Protein AF-I0QUJ6-F1 (afdb_monomer)

Radius of gyration: 16.22 Å; Cα contacts (8 Å, |Δi|>4): 54; chains: 1; bounding box: 32×15×54 Å

Nearest PDB structures (foldseek):
  2oer-assembly1_B  TM=9.159E-01  e=6.001E-08  Pseudomonas aeruginosa
  2oer-assembly1_A  TM=9.353E-01  e=7.507E-08  Pseudomonas aeruginosa
  3mtt-assembly1_A  TM=2.659E-01  e=8.866E+00  Homo sapiens

Solvent-accessible surface area (backbone atoms only — not comparable to full-atom values): 6212 Å² total; per-residue (Å²): 107,54,55,62,48,45,51,50,38,36,55,48,40,54,50,50,54,57,36,59,77,72,50,73,83,69,80,81,58,73,70,67,58,62,56,48,60,56,49,51,54,55,48,54,54,47,40,47,67,76,37,72,84,41,57,68,72,60,44,52,52,52,44,51,53,51,52,52,46,52,55,54,53,36,48,62,63,21,76,48,95,74,52,74,67,54,50,50,53,50,25,48,54,52,43,51,53,51,53,52,52,49,53,52,55,48,65,75,58,112

Secondary structure (DSSP, 8-state):
-HHHHHHHHHHHHHHHHHHHHH-TT----THHHHHHHHHHHHHHHHHHHH-TTS-HHHHHHHHHHHHHHHHHHHHHHHTS---HHHHHHHHHHHHHHHHHHHHHHHHTT-

Structure (mmCIF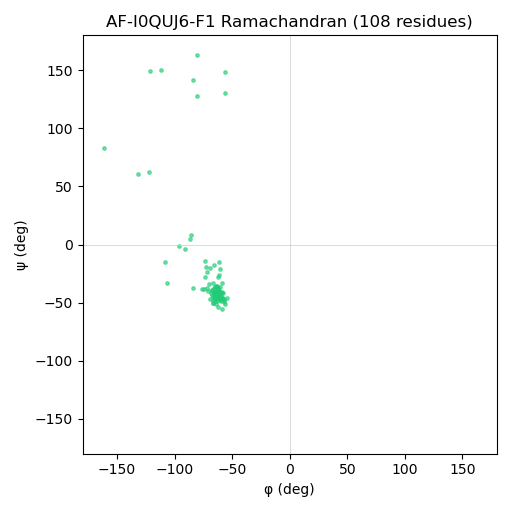, N/CA/C/O backbone):
data_AF-I0QUJ6-F1
#
_entry.id   AF-I0QUJ6-F1
#
loop_
_atom_site.group_PDB
_atom_site.id
_atom_site.type_symbol
_atom_site.label_atom_id
_atom_site.label_alt_id
_atom_site.label_comp_id
_atom_site.label_asym_id
_atom_site.label_entit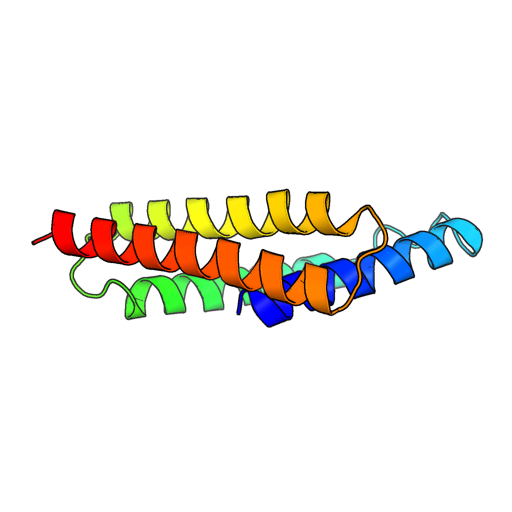y_id
_atom_site.label_seq_id
_atom_site.pdbx_PDB_ins_code
_atom_site.Cartn_x
_atom_site.Cartn_y
_atom_site.Cartn_z
_atom_site.occupancy
_atom_site.B_iso_or_equiv
_atom_site.auth_seq_id
_atom_site.auth_comp_id
_atom_site.auth_asym_id
_atom_site.auth_atom_id
_atom_site.pdbx_PDB_model_num
ATOM 1 N N . MET A 1 1 ? 1.762 -9.453 0.766 1.00 81.06 1 MET A N 1
ATOM 2 C CA . MET A 1 1 ? 0.858 -8.606 -0.041 1.00 81.06 1 MET A CA 1
ATOM 3 C C . MET A 1 1 ? 1.630 -7.539 -0.808 1.00 81.06 1 MET A C 1
ATOM 5 O O . MET A 1 1 ? 1.666 -7.645 -2.020 1.00 81.06 1 MET A O 1
ATOM 9 N N . VAL A 1 2 ? 2.311 -6.591 -0.144 1.00 91.19 2 VAL A N 1
ATOM 10 C CA . VAL A 1 2 ? 3.049 -5.499 -0.823 1.00 91.19 2 VAL A CA 1
ATOM 11 C C . VAL A 1 2 ? 4.104 -6.011 -1.811 1.00 91.19 2 VAL A C 1
ATOM 13 O O . VAL A 1 2 ? 4.117 -5.573 -2.950 1.00 91.19 2 VAL A O 1
ATOM 16 N N . GLN A 1 3 ? 4.930 -6.986 -1.417 1.00 91.31 3 GLN A N 1
ATOM 17 C CA . GLN A 1 3 ? 5.946 -7.580 -2.304 1.00 91.31 3 GLN A CA 1
ATOM 18 C C . GLN A 1 3 ? 5.349 -8.151 -3.596 1.00 91.31 3 GLN A C 1
ATOM 20 O O . GLN A 1 3 ? 5.774 -7.783 -4.684 1.00 91.31 3 GLN A O 1
ATOM 25 N N . VAL A 1 4 ? 4.317 -8.991 -3.468 1.00 92.19 4 VAL A N 1
ATOM 26 C CA . VAL A 1 4 ? 3.632 -9.604 -4.616 1.00 92.19 4 VAL A CA 1
ATOM 27 C C . VAL A 1 4 ? 2.971 -8.542 -5.495 1.00 92.19 4 VAL A C 1
ATOM 29 O O . VAL A 1 4 ? 3.058 -8.638 -6.710 1.00 92.19 4 VAL A O 1
ATOM 32 N N . PHE A 1 5 ? 2.367 -7.514 -4.890 1.00 91.31 5 PHE A N 1
ATOM 33 C CA . PHE A 1 5 ? 1.741 -6.415 -5.623 1.00 91.31 5 PHE A CA 1
ATOM 34 C C . PHE A 1 5 ? 2.761 -5.608 -6.440 1.00 91.31 5 PHE A C 1
ATOM 36 O O . PHE A 1 5 ? 2.580 -5.412 -7.634 1.00 91.31 5 PHE A O 1
ATOM 43 N N . ILE A 1 6 ? 3.862 -5.162 -5.825 1.00 94.06 6 ILE A N 1
ATOM 44 C CA . ILE A 1 6 ? 4.882 -4.368 -6.532 1.00 94.06 6 ILE A CA 1
ATOM 45 C C . ILE A 1 6 ? 5.534 -5.191 -7.647 1.00 94.06 6 ILE A C 1
ATOM 47 O O . ILE A 1 6 ? 5.810 -4.659 -8.722 1.00 94.06 6 ILE A O 1
ATOM 51 N N . GLN A 1 7 ? 5.740 -6.490 -7.420 1.00 93.25 7 GLN A N 1
ATOM 52 C CA . GLN A 1 7 ? 6.219 -7.389 -8.461 1.00 93.25 7 GLN A CA 1
ATOM 53 C C . GLN A 1 7 ? 5.222 -7.492 -9.626 1.00 93.25 7 GLN A C 1
ATOM 55 O O . GLN A 1 7 ? 5.628 -7.302 -10.771 1.00 93.25 7 GLN A O 1
ATOM 60 N N . SER A 1 8 ? 3.932 -7.723 -9.352 1.00 90.38 8 SER A N 1
ATOM 61 C CA . SER A 1 8 ? 2.917 -7.829 -10.406 1.00 90.38 8 SER A CA 1
ATOM 62 C C . SER A 1 8 ? 2.744 -6.531 -11.193 1.00 90.38 8 SER A C 1
ATOM 64 O O . SER A 1 8 ? 2.584 -6.584 -12.406 1.00 90.38 8 SER A O 1
ATOM 66 N N . GLU A 1 9 ? 2.838 -5.366 -10.543 1.00 92.19 9 GLU A N 1
ATOM 67 C CA . GLU A 1 9 ? 2.796 -4.067 -11.231 1.00 92.19 9 GLU A CA 1
ATOM 68 C C . GLU A 1 9 ? 3.973 -3.903 -12.205 1.00 92.19 9 GLU A C 1
ATOM 70 O O . GLU A 1 9 ? 3.788 -3.446 -13.331 1.00 92.19 9 GLU A O 1
ATOM 75 N N . CYS A 1 10 ? 5.185 -4.317 -11.813 1.0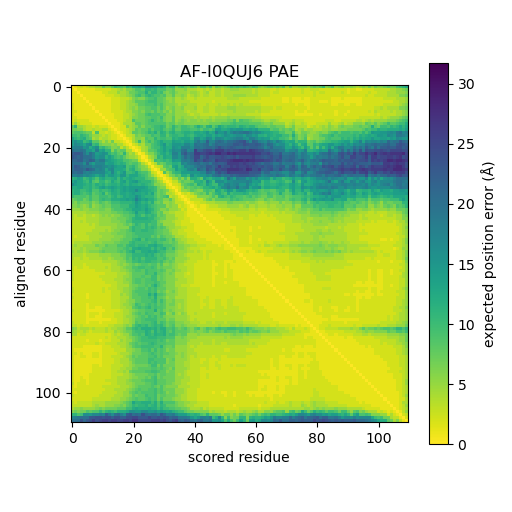0 91.62 10 CYS A N 1
ATOM 76 C CA . CYS A 1 10 ? 6.357 -4.265 -12.696 1.00 91.62 10 CYS A CA 1
ATOM 77 C C . CYS A 1 10 ? 6.233 -5.239 -13.879 1.00 91.62 10 CYS A C 1
ATOM 79 O O . CYS A 1 10 ? 6.596 -4.895 -15.004 1.00 91.62 10 CYS A O 1
ATOM 81 N N . GLU A 1 11 ? 5.697 -6.440 -13.648 1.00 87.88 11 GLU A N 1
ATOM 82 C CA . GLU A 1 11 ? 5.416 -7.421 -14.704 1.00 87.88 11 GLU A CA 1
ATOM 83 C C . GLU A 1 11 ? 4.339 -6.907 -15.678 1.00 87.88 11 GLU A C 1
ATOM 85 O O . GLU A 1 11 ? 4.513 -6.988 -16.898 1.00 87.88 11 GLU A O 1
ATOM 90 N N . GLU A 1 12 ? 3.263 -6.303 -15.162 1.00 85.62 12 GLU A N 1
ATOM 91 C CA . GLU A 1 12 ? 2.207 -5.692 -15.973 1.00 85.62 12 GLU A CA 1
ATOM 92 C C . GLU A 1 12 ? 2.727 -4.487 -16.766 1.00 85.62 12 GLU A C 1
ATOM 94 O O . GLU A 1 12 ? 2.395 -4.334 -17.940 1.00 85.62 12 GLU A O 1
ATOM 99 N N . ALA A 1 13 ? 3.573 -3.637 -16.177 1.00 85.25 13 ALA A N 1
ATOM 100 C CA . ALA A 1 13 ? 4.142 -2.481 -16.865 1.00 85.25 13 ALA A CA 1
ATOM 101 C C . ALA A 1 13 ? 5.020 -2.886 -18.063 1.00 85.25 13 ALA A C 1
ATOM 103 O O . ALA A 1 13 ? 4.924 -2.281 -19.139 1.00 85.25 13 ALA A O 1
ATOM 104 N N . LEU A 1 14 ? 5.818 -3.949 -17.913 1.00 77.56 14 LEU A N 1
ATOM 105 C CA . LEU A 1 14 ? 6.581 -4.547 -19.013 1.00 77.56 14 LEU A CA 1
ATOM 106 C C . LEU A 1 14 ? 5.651 -5.085 -20.107 1.00 77.56 14 LEU A C 1
ATOM 108 O O . LEU A 1 14 ? 5.867 -4.814 -21.290 1.00 77.56 14 LEU A O 1
ATOM 112 N N . MET A 1 15 ? 4.589 -5.798 -19.719 1.00 75.75 15 MET A N 1
ATOM 113 C CA . MET A 1 15 ? 3.595 -6.318 -20.658 1.00 75.75 15 MET A CA 1
ATOM 114 C C . MET A 1 15 ? 2.864 -5.192 -21.400 1.00 75.75 15 MET A C 1
ATOM 116 O O . MET A 1 15 ? 2.710 -5.273 -22.615 1.00 75.75 15 MET A O 1
ATOM 120 N N . ARG A 1 16 ? 2.461 -4.126 -20.702 1.00 73.00 16 ARG A N 1
ATOM 121 C CA . ARG A 1 16 ? 1.797 -2.944 -21.272 1.00 73.00 16 ARG A CA 1
ATOM 122 C C . ARG A 1 16 ? 2.680 -2.243 -22.299 1.00 73.00 16 ARG A C 1
ATOM 124 O O . ARG A 1 16 ? 2.184 -1.878 -23.357 1.00 73.00 16 ARG A O 1
ATOM 131 N N . THR A 1 17 ? 3.977 -2.127 -22.025 1.00 69.69 17 THR A N 1
ATOM 132 C CA . THR A 1 17 ? 4.952 -1.554 -22.969 1.00 69.69 17 THR A CA 1
ATOM 133 C C . THR A 1 17 ? 5.071 -2.419 -24.227 1.00 69.69 17 THR A C 1
ATOM 135 O O . THR A 1 17 ? 4.992 -1.910 -25.339 1.00 69.69 17 THR A O 1
ATOM 138 N N . ALA A 1 18 ? 5.172 -3.743 -24.066 1.00 70.56 18 ALA A N 1
ATOM 139 C CA . ALA A 1 18 ? 5.226 -4.673 -25.194 1.00 70.56 18 ALA A CA 1
ATOM 140 C C . ALA A 1 18 ? 3.910 -4.724 -26.001 1.00 70.56 18 ALA A C 1
ATOM 142 O O . ALA A 1 18 ? 3.937 -4.922 -27.216 1.00 70.56 18 ALA A O 1
ATOM 143 N N . LEU A 1 19 ? 2.755 -4.550 -25.343 1.00 64.12 19 LEU A N 1
ATOM 144 C CA . LEU A 1 19 ? 1.448 -4.492 -26.002 1.00 64.12 19 LEU A CA 1
ATOM 145 C C . LEU A 1 19 ? 1.214 -3.169 -26.735 1.00 64.12 19 LEU A C 1
ATOM 147 O O . LEU A 1 19 ? 0.636 -3.200 -27.819 1.00 64.12 19 LEU A O 1
ATOM 151 N N . ASP A 1 20 ? 1.649 -2.034 -26.181 1.00 60.94 20 ASP A N 1
ATOM 152 C CA . ASP A 1 20 ? 1.563 -0.728 -26.852 1.00 60.94 20 ASP A CA 1
ATOM 153 C C . ASP A 1 20 ? 2.331 -0.752 -28.193 1.00 60.94 20 ASP A C 1
ATOM 155 O O . ASP A 1 20 ? 1.867 -0.167 -29.173 1.00 60.94 20 ASP A O 1
ATOM 159 N N . ASP A 1 21 ? 3.427 -1.517 -28.278 1.00 61.47 21 ASP A N 1
ATOM 160 C CA . ASP A 1 21 ? 4.175 -1.747 -29.522 1.00 61.47 21 ASP A CA 1
ATOM 161 C C . ASP A 1 21 ? 3.455 -2.687 -30.517 1.00 61.47 21 ASP A C 1
ATOM 163 O O . ASP A 1 21 ? 3.663 -2.583 -31.729 1.00 61.47 21 ASP A O 1
ATOM 167 N N . ALA A 1 22 ? 2.612 -3.612 -30.039 1.00 63.22 22 ALA A N 1
ATOM 168 C CA . ALA A 1 22 ? 2.050 -4.698 -30.852 1.00 63.22 22 ALA A CA 1
ATOM 169 C C . ALA A 1 22 ? 0.558 -4.540 -31.222 1.00 63.22 22 ALA A C 1
ATOM 171 O O . ALA A 1 22 ? 0.147 -4.992 -32.293 1.00 63.22 22 ALA A O 1
ATOM 172 N N . ALA A 1 23 ? -0.271 -3.944 -30.357 1.00 60.50 23 ALA A N 1
ATOM 173 C CA . ALA A 1 23 ? -1.727 -3.853 -30.524 1.00 60.50 23 ALA A CA 1
ATOM 174 C C . ALA A 1 23 ? -2.369 -2.749 -29.636 1.00 60.50 23 ALA A C 1
ATOM 176 O O . ALA A 1 23 ? -2.961 -3.053 -28.598 1.00 60.50 23 ALA A O 1
ATOM 177 N N . PRO A 1 24 ? -2.369 -1.471 -30.070 1.00 60.38 24 PRO A N 1
ATOM 178 C CA . PRO A 1 24 ? -2.790 -0.316 -29.254 1.00 60.38 24 PRO A CA 1
ATOM 179 C C . PRO A 1 24 ? -4.253 -0.304 -28.761 1.00 60.38 24 PRO A C 1
ATOM 181 O O . PRO A 1 24 ? -4.609 0.496 -27.900 1.00 60.38 24 PRO A O 1
ATOM 184 N N . LEU A 1 25 ? -5.129 -1.147 -29.320 1.00 55.84 25 LEU A N 1
ATOM 185 C CA . LEU A 1 25 ? -6.580 -1.138 -29.063 1.00 55.84 25 LEU A CA 1
ATOM 186 C C . LEU A 1 25 ? -7.038 -2.141 -27.988 1.00 55.84 25 LEU A C 1
ATOM 188 O O . LEU A 1 25 ? -8.223 -2.187 -27.677 1.00 55.84 25 LEU A O 1
ATOM 192 N N . TYR A 1 26 ? -6.132 -2.940 -27.413 1.00 53.53 26 TYR A N 1
ATOM 193 C CA . TYR A 1 26 ? -6.482 -4.000 -26.450 1.00 53.53 26 TYR A CA 1
ATOM 194 C C . TYR A 1 26 ? -6.591 -3.515 -24.989 1.00 53.53 26 TYR A C 1
ATOM 196 O O . TYR A 1 26 ? -6.696 -4.320 -24.067 1.00 53.53 26 TYR A O 1
ATOM 204 N N . ARG A 1 27 ? -6.524 -2.197 -24.766 1.00 53.41 27 ARG A N 1
ATOM 205 C CA . ARG A 1 27 ? -6.233 -1.583 -23.461 1.00 53.41 27 ARG A CA 1
ATOM 206 C C . ARG A 1 27 ? -7.374 -1.674 -22.430 1.00 53.41 27 ARG A C 1
ATOM 208 O O . ARG A 1 27 ? -7.094 -1.582 -21.242 1.00 53.41 27 ARG A O 1
ATOM 215 N N . ASP A 1 28 ? -8.617 -1.908 -22.855 1.00 55.38 28 ASP A N 1
ATOM 216 C CA . ASP A 1 28 ? -9.808 -1.838 -21.989 1.00 55.38 28 ASP A CA 1
ATOM 217 C C . ASP A 1 28 ? -10.602 -3.158 -21.965 1.00 55.38 28 ASP A C 1
ATOM 219 O O . ASP A 1 28 ? -11.759 -3.228 -22.386 1.00 55.38 28 ASP A O 1
ATOM 223 N N . ALA A 1 29 ? -9.967 -4.231 -21.490 1.00 58.97 29 ALA A N 1
ATOM 224 C CA . ALA A 1 29 ? -10.623 -5.525 -21.320 1.00 58.97 29 ALA A CA 1
ATOM 225 C C . ALA A 1 29 ? -11.449 -5.557 -20.003 1.00 58.97 29 ALA A C 1
ATOM 227 O O . ALA A 1 29 ? -10.920 -5.216 -18.937 1.00 58.97 29 ALA A O 1
ATOM 228 N N . PRO A 1 30 ? -12.744 -5.930 -20.037 1.00 57.16 30 PRO A N 1
ATOM 229 C CA . PRO A 1 30 ? -13.653 -5.892 -18.881 1.00 57.16 30 PRO A CA 1
ATOM 230 C C . PRO A 1 30 ? -13.221 -6.770 -17.692 1.00 57.16 30 PRO A C 1
ATOM 232 O O . PRO A 1 30 ? -13.603 -6.493 -16.554 1.00 57.16 30 PRO A O 1
ATOM 235 N N . GLU A 1 31 ? -12.376 -7.776 -17.917 1.00 56.38 31 GLU A N 1
ATOM 236 C CA . GLU A 1 31 ? -11.853 -8.694 -16.901 1.00 56.38 31 GLU A CA 1
ATOM 237 C C . GLU A 1 31 ? -11.037 -7.978 -15.803 1.00 56.38 31 GLU A C 1
ATOM 239 O O . GLU A 1 31 ? -10.996 -8.432 -14.658 1.00 56.38 31 GLU A O 1
ATOM 244 N N . ALA A 1 32 ? -10.443 -6.815 -16.102 1.00 59.97 32 ALA A N 1
ATOM 245 C CA . ALA A 1 32 ? -9.669 -6.030 -15.135 1.00 59.97 32 ALA A CA 1
ATOM 246 C C . ALA A 1 32 ? -10.530 -5.382 -14.028 1.00 59.97 32 ALA A C 1
ATOM 248 O O . ALA A 1 32 ? -10.011 -5.008 -12.973 1.00 59.97 32 ALA A O 1
ATOM 249 N N . LEU A 1 33 ? -11.842 -5.229 -14.247 1.00 54.72 33 LEU A N 1
ATOM 250 C CA . LEU A 1 33 ? -12.754 -4.604 -13.282 1.00 54.72 33 LEU A CA 1
ATOM 251 C C . LEU A 1 33 ? -13.245 -5.592 -12.213 1.00 54.72 33 LEU A C 1
ATOM 253 O O . LEU A 1 33 ? -13.346 -5.218 -11.045 1.00 54.72 33 LEU A O 1
ATOM 257 N N . GLU A 1 34 ? -13.502 -6.852 -12.574 1.00 57.16 34 GLU A N 1
ATOM 258 C CA . GLU A 1 34 ? -13.983 -7.872 -11.626 1.00 57.16 34 GLU A CA 1
ATOM 259 C C . GLU A 1 34 ? -12.905 -8.283 -10.610 1.00 57.16 34 GLU A C 1
ATOM 261 O O . GLU A 1 34 ? -13.203 -8.494 -9.431 1.00 57.16 34 GLU A O 1
ATOM 266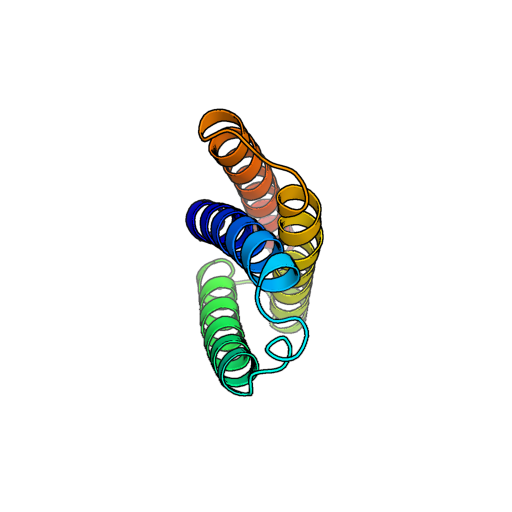 N N . ILE A 1 35 ? -11.635 -8.306 -11.028 1.00 62.44 35 ILE A N 1
ATOM 267 C CA . ILE A 1 35 ? -10.490 -8.608 -10.152 1.00 62.44 35 ILE A CA 1
ATOM 268 C C . ILE A 1 35 ? -10.347 -7.551 -9.042 1.00 62.44 35 ILE A C 1
ATOM 270 O O . ILE A 1 35 ? -10.027 -7.889 -7.899 1.00 62.44 35 ILE A O 1
ATOM 274 N N . LYS A 1 36 ? -10.647 -6.279 -9.339 1.00 63.19 36 LYS A N 1
ATOM 275 C CA . LYS A 1 36 ? -10.522 -5.172 -8.376 1.00 63.19 36 LYS A CA 1
ATOM 276 C C . LYS A 1 36 ? -11.507 -5.280 -7.215 1.00 63.19 36 LYS A C 1
ATOM 278 O O . LYS A 1 36 ? -11.091 -5.160 -6.068 1.00 63.19 36 LYS A O 1
ATOM 283 N N . ALA A 1 37 ? -12.776 -5.582 -7.487 1.00 63.56 37 ALA A N 1
ATOM 284 C CA . ALA A 1 37 ? -13.789 -5.704 -6.434 1.00 63.56 37 ALA A CA 1
ATOM 285 C C . ALA A 1 37 ? -13.505 -6.881 -5.477 1.00 63.56 37 ALA A C 1
ATOM 287 O O . ALA A 1 37 ? -13.726 -6.784 -4.268 1.00 63.56 37 ALA A O 1
ATOM 288 N N . GLY A 1 38 ? -12.979 -7.995 -6.004 1.00 67.31 38 GLY A N 1
ATOM 289 C CA . GLY A 1 38 ? -12.538 -9.128 -5.185 1.00 67.31 38 GLY A CA 1
ATOM 290 C C . GLY A 1 38 ? -11.347 -8.778 -4.286 1.00 67.31 38 GLY A C 1
ATOM 291 O O . GLY A 1 38 ? -11.335 -9.141 -3.108 1.00 67.31 38 GLY A O 1
ATOM 292 N N . ALA A 1 39 ? -10.378 -8.030 -4.820 1.00 73.31 39 ALA A N 1
ATOM 293 C CA . ALA A 1 39 ? -9.210 -7.571 -4.075 1.00 73.31 39 ALA A CA 1
ATOM 294 C C . ALA A 1 39 ? -9.576 -6.582 -2.953 1.00 73.31 39 ALA A C 1
ATOM 296 O O . ALA A 1 39 ? -9.058 -6.713 -1.845 1.00 73.31 39 ALA A O 1
ATOM 297 N N . GLU A 1 40 ? -10.508 -5.655 -3.201 1.00 77.56 40 GLU A N 1
ATOM 298 C CA . GLU A 1 40 ? -10.996 -4.698 -2.195 1.00 77.56 40 GLU A CA 1
ATOM 299 C C . GLU A 1 40 ? -11.600 -5.408 -0.977 1.00 77.56 40 GLU A C 1
ATOM 301 O O . GLU A 1 40 ? -11.250 -5.099 0.160 1.00 77.56 40 GLU A O 1
ATOM 306 N N . LYS A 1 41 ? -12.437 -6.431 -1.195 1.00 81.75 41 LYS A N 1
ATOM 307 C CA . LYS A 1 41 ? -13.045 -7.190 -0.093 1.00 81.75 41 LYS A CA 1
ATOM 308 C C . LYS A 1 41 ? -12.008 -7.924 0.762 1.00 81.75 41 LYS A C 1
ATOM 310 O O . LYS A 1 41 ? -12.105 -7.911 1.987 1.00 81.75 41 LYS A O 1
ATOM 315 N N . ILE A 1 42 ? -11.033 -8.575 0.124 1.00 86.12 42 ILE A N 1
ATOM 316 C CA . ILE A 1 42 ? -9.949 -9.283 0.826 1.00 86.12 42 ILE A CA 1
ATOM 317 C C . ILE A 1 42 ? -9.137 -8.294 1.666 1.00 86.12 42 ILE A C 1
ATOM 319 O O . ILE A 1 42 ? -8.757 -8.593 2.798 1.00 86.12 42 ILE A O 1
ATOM 323 N N . PHE A 1 43 ? -8.896 -7.104 1.122 1.00 86.56 43 PHE A N 1
ATOM 324 C CA . PHE A 1 43 ? -8.156 -6.056 1.800 1.00 86.56 43 PHE A CA 1
ATOM 325 C C . PHE A 1 43 ? -8.915 -5.498 3.015 1.00 86.56 43 PHE A C 1
ATOM 327 O O . PHE A 1 43 ? -8.337 -5.363 4.092 1.00 86.56 43 PHE A O 1
ATOM 334 N N . ASP A 1 44 ? -10.219 -5.252 2.886 1.00 87.69 44 ASP A N 1
ATOM 335 C CA . ASP A 1 44 ? -11.072 -4.836 4.007 1.00 87.69 44 ASP A CA 1
ATOM 336 C C . ASP A 1 44 ? -11.088 -5.875 5.138 1.00 87.69 44 ASP A C 1
ATOM 338 O O . ASP A 1 44 ? -11.019 -5.528 6.323 1.00 87.69 44 ASP A O 1
ATOM 342 N N . ASP A 1 45 ? -11.159 -7.161 4.783 1.00 90.81 45 ASP A N 1
ATOM 343 C CA . ASP A 1 45 ? -11.099 -8.262 5.742 1.00 90.81 45 ASP A CA 1
ATOM 344 C C . ASP A 1 45 ? -9.738 -8.304 6.462 1.00 90.81 45 ASP A C 1
ATOM 346 O O . ASP A 1 45 ? -9.707 -8.441 7.688 1.00 90.81 45 ASP A O 1
ATOM 350 N N . PHE A 1 46 ? -8.635 -8.079 5.739 1.00 91.31 46 PHE A N 1
ATOM 351 C CA . PHE A 1 46 ? -7.291 -7.963 6.314 1.00 91.31 46 PHE A CA 1
ATOM 352 C C . PHE A 1 46 ? -7.176 -6.794 7.302 1.00 91.31 46 PHE A C 1
ATOM 354 O O . PHE A 1 46 ? -6.672 -6.971 8.408 1.00 91.31 46 PHE A O 1
ATOM 361 N N . ILE A 1 47 ? -7.678 -5.605 6.956 1.00 94.19 47 ILE A N 1
ATOM 362 C CA . ILE A 1 47 ? -7.629 -4.439 7.855 1.00 94.19 47 ILE A CA 1
ATOM 363 C C . ILE A 1 47 ? -8.463 -4.678 9.115 1.00 94.19 47 ILE A C 1
ATOM 365 O O . ILE A 1 47 ? -8.085 -4.254 10.209 1.00 94.19 47 ILE A O 1
ATOM 369 N N . ARG A 1 48 ? -9.595 -5.377 8.985 1.00 93.56 48 ARG A N 1
ATOM 370 C CA . ARG A 1 48 ? -10.417 -5.762 10.134 1.00 93.56 48 ARG A CA 1
ATOM 371 C C . ARG A 1 48 ? -9.672 -6.702 11.081 1.00 93.56 48 ARG A C 1
ATOM 373 O O . ARG A 1 48 ? -9.824 -6.534 12.288 1.00 93.56 48 ARG A O 1
ATOM 380 N N . GLU A 1 49 ? -8.916 -7.657 10.545 1.00 92.81 49 GLU A N 1
ATOM 381 C CA . GLU A 1 49 ? -8.098 -8.597 11.318 1.00 92.81 49 GLU A CA 1
ATOM 382 C C . GLU A 1 49 ? -6.879 -7.918 11.956 1.00 92.81 49 GLU A C 1
ATOM 384 O O . GLU A 1 49 ? -6.579 -8.179 13.116 1.00 92.81 49 GLU A O 1
ATOM 389 N N . ALA A 1 50 ? -6.220 -7.011 11.232 1.00 92.69 50 ALA A N 1
ATOM 390 C CA . ALA A 1 50 ? -5.036 -6.297 11.707 1.00 92.69 50 ALA A CA 1
ATOM 391 C C . ALA A 1 50 ? -5.340 -5.240 12.783 1.00 92.69 50 ALA A C 1
ATOM 393 O O . ALA A 1 50 ? -4.446 -4.863 13.530 1.00 92.69 50 ALA A O 1
ATOM 394 N N . LEU A 1 51 ? -6.575 -4.732 12.845 1.00 94.44 51 LEU A N 1
ATOM 395 C CA . LEU A 1 51 ? -6.996 -3.676 13.772 1.00 94.44 51 LEU A CA 1
ATOM 396 C C . LEU A 1 51 ? -8.309 -4.061 14.489 1.00 94.44 51 LEU A C 1
ATOM 398 O O . LEU A 1 51 ? -9.327 -3.374 14.320 1.00 94.44 51 LEU A O 1
ATOM 402 N N . PRO A 1 52 ? -8.341 -5.162 15.263 1.00 94.50 52 PRO A N 1
ATOM 403 C CA . PRO A 1 52 ? -9.586 -5.723 15.792 1.00 94.50 52 PRO A CA 1
ATOM 404 C C . PRO A 1 52 ? -10.319 -4.749 16.725 1.00 94.50 52 PRO A C 1
ATOM 406 O O . PRO A 1 52 ? -11.546 -4.622 16.636 1.00 94.50 52 PRO A O 1
ATOM 409 N N . ASP A 1 53 ? -9.557 -4.004 17.528 1.00 93.69 53 ASP A N 1
ATOM 410 C CA . ASP A 1 53 ? -10.059 -3.114 18.581 1.00 93.69 53 ASP A CA 1
ATOM 411 C C . ASP A 1 53 ? -10.306 -1.671 18.106 1.00 93.69 53 ASP A C 1
ATOM 413 O O . ASP A 1 53 ? -10.836 -0.833 18.834 1.00 93.69 53 ASP A O 1
ATOM 417 N N . VAL A 1 54 ? -9.972 -1.359 16.853 1.00 95.19 54 VAL A N 1
ATOM 418 C CA . VAL A 1 54 ? -10.135 -0.014 16.290 1.00 95.19 54 VAL A CA 1
ATOM 419 C C . VAL A 1 54 ? -11.568 0.200 15.782 1.00 95.19 54 VAL A C 1
ATOM 421 O O . VAL A 1 54 ? -12.171 -0.674 15.162 1.00 95.19 54 VAL A O 1
ATOM 424 N N . GLY A 1 55 ? -12.142 1.393 15.970 1.00 94.31 55 GLY A N 1
ATOM 425 C CA . GLY A 1 55 ? -13.471 1.737 15.436 1.00 94.31 55 GLY A CA 1
ATOM 426 C C . GLY A 1 55 ? -13.595 1.560 13.910 1.00 94.31 55 GLY A C 1
ATOM 427 O O . GLY A 1 55 ? -12.626 1.737 13.169 1.00 94.31 55 GLY A O 1
ATOM 428 N N . SER A 1 56 ? -14.794 1.220 13.422 1.00 92.69 56 SER A N 1
ATOM 429 C CA . SER A 1 56 ? -15.054 0.905 12.002 1.00 92.69 56 SER A CA 1
ATOM 430 C C . SER A 1 56 ? -14.688 2.040 11.039 1.00 92.69 56 SER A C 1
ATOM 432 O O . SER A 1 56 ? -14.068 1.784 10.012 1.00 92.69 56 SER A O 1
ATOM 434 N N . GLU A 1 57 ? -15.006 3.290 11.386 1.00 93.06 57 GLU A N 1
ATOM 435 C CA . GLU A 1 57 ? -14.664 4.475 10.581 1.00 93.06 57 GLU A CA 1
ATOM 436 C C . GLU A 1 57 ? -13.147 4.630 10.406 1.00 93.06 57 GLU A C 1
ATOM 438 O O . GLU A 1 57 ? -12.652 4.859 9.303 1.00 93.06 57 GLU A O 1
ATOM 443 N N . LYS A 1 58 ? -12.381 4.432 11.486 1.00 94.19 58 LYS A N 1
ATOM 444 C CA . LYS A 1 58 ? -10.918 4.555 11.462 1.00 94.19 58 LYS A CA 1
ATOM 445 C C . LYS A 1 58 ? -10.270 3.392 10.705 1.00 94.19 58 LYS A C 1
ATOM 447 O O . LYS A 1 58 ? -9.328 3.627 9.955 1.00 94.19 58 LYS A O 1
ATOM 452 N N . ARG A 1 59 ? -10.806 2.169 10.826 1.00 95.12 59 ARG A N 1
ATOM 453 C CA . ARG A 1 59 ? -10.404 1.018 9.994 1.00 95.12 59 ARG A CA 1
ATOM 454 C C . ARG A 1 59 ? -10.637 1.280 8.512 1.00 95.12 59 ARG A C 1
ATOM 456 O O . ARG A 1 59 ? -9.728 1.080 7.717 1.00 95.12 59 ARG A O 1
ATOM 463 N N . LYS A 1 60 ? -11.824 1.770 8.148 1.00 93.19 60 LYS A N 1
ATOM 464 C CA . LYS A 1 60 ? -12.162 2.098 6.760 1.00 93.19 60 LYS A CA 1
ATOM 465 C C . LYS A 1 60 ? -11.203 3.140 6.185 1.00 93.19 60 LYS A C 1
ATOM 467 O O . LYS A 1 60 ? -10.665 2.938 5.103 1.00 93.19 60 LYS A O 1
ATOM 472 N N . LEU A 1 61 ? -10.934 4.211 6.936 1.00 94.38 61 LEU A N 1
ATOM 473 C CA . LEU A 1 61 ? -9.975 5.237 6.527 1.00 94.38 61 LEU A CA 1
ATOM 474 C C . LEU A 1 61 ? -8.556 4.671 6.360 1.00 94.38 61 LEU A C 1
ATOM 476 O O . LEU A 1 61 ? -7.892 4.973 5.371 1.00 94.38 61 LEU A O 1
ATOM 480 N N . ALA A 1 62 ? -8.097 3.841 7.301 1.00 94.94 62 ALA A N 1
ATOM 481 C CA . ALA A 1 62 ? -6.787 3.202 7.212 1.00 94.94 62 ALA A CA 1
ATOM 482 C C . ALA A 1 62 ? -6.682 2.301 5.976 1.00 94.94 62 ALA A C 1
ATOM 484 O O . ALA A 1 62 ? -5.689 2.358 5.249 1.00 94.94 62 ALA A O 1
ATOM 485 N N . GLY A 1 63 ? -7.729 1.518 5.708 1.00 94.06 63 GLY A N 1
ATOM 486 C CA . GLY A 1 63 ? -7.777 0.643 4.549 1.00 94.06 63 GLY A CA 1
ATOM 487 C C . GLY A 1 63 ? -7.764 1.409 3.224 1.00 94.06 63 GLY A C 1
ATOM 488 O O . GLY A 1 63 ? -6.992 1.083 2.320 1.00 94.06 63 GLY A O 1
ATOM 489 N N . GLU A 1 64 ? -8.549 2.484 3.138 1.00 93.06 64 GLU A N 1
ATOM 490 C CA 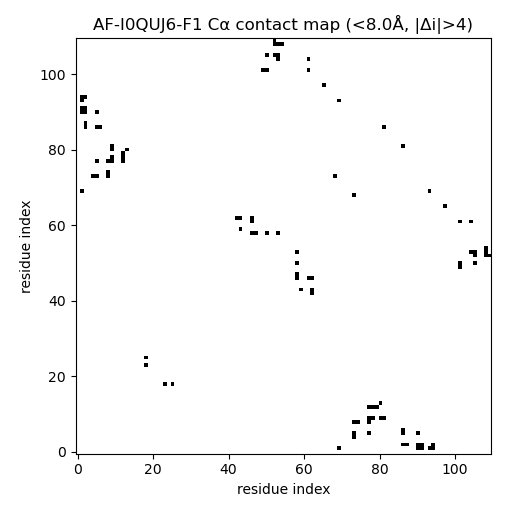. GLU A 1 64 ? -8.588 3.364 1.970 1.00 93.06 64 GLU A CA 1
ATOM 491 C C . GLU A 1 64 ? -7.224 4.020 1.706 1.00 93.06 64 GLU A C 1
ATOM 493 O O . GLU A 1 64 ? -6.752 4.024 0.567 1.00 93.06 64 GLU A O 1
ATOM 498 N N . LEU A 1 65 ? -6.567 4.545 2.747 1.00 95.81 65 LEU A N 1
ATOM 499 C CA . LEU A 1 65 ? -5.259 5.193 2.621 1.00 95.81 65 LEU A CA 1
ATOM 500 C C . LEU A 1 65 ? -4.181 4.223 2.143 1.00 95.81 65 LEU A C 1
ATOM 502 O O . LEU A 1 65 ? -3.431 4.560 1.223 1.00 95.81 65 LEU A O 1
ATOM 506 N N . ILE A 1 66 ? -4.109 3.023 2.725 1.00 95.12 66 ILE A N 1
ATOM 507 C CA . ILE A 1 66 ? -3.125 2.021 2.307 1.00 95.12 66 ILE A CA 1
ATOM 508 C C . ILE A 1 66 ? -3.408 1.575 0.869 1.00 95.12 66 ILE A C 1
ATOM 510 O O . ILE A 1 66 ? -2.486 1.568 0.059 1.00 95.12 66 ILE A O 1
ATOM 514 N N . SER A 1 67 ? -4.666 1.284 0.521 1.00 91.31 67 SER A N 1
ATOM 515 C CA . SER A 1 67 ? -5.040 0.843 -0.833 1.00 91.31 67 SER A CA 1
ATOM 516 C C . SER A 1 67 ? -4.703 1.889 -1.895 1.00 91.31 67 SER A C 1
ATOM 518 O O . SER A 1 67 ? -4.065 1.575 -2.900 1.00 91.31 67 SER A O 1
ATOM 520 N N . LYS A 1 68 ? -5.076 3.155 -1.661 1.00 93.00 68 LYS A N 1
ATOM 521 C CA . LYS A 1 68 ? -4.768 4.257 -2.585 1.00 93.00 68 LYS A CA 1
ATOM 522 C C . LYS A 1 68 ? -3.269 4.483 -2.720 1.00 93.00 68 LYS A C 1
ATOM 524 O O . LYS A 1 68 ? -2.797 4.708 -3.830 1.00 93.00 68 LYS A O 1
ATOM 529 N N . THR A 1 69 ? -2.531 4.411 -1.614 1.00 95.62 69 THR A N 1
ATOM 530 C CA . THR A 1 69 ? -1.075 4.588 -1.627 1.00 95.62 69 THR A CA 1
ATOM 531 C C . THR A 1 69 ? -0.403 3.450 -2.383 1.00 95.62 69 THR A C 1
ATOM 533 O O . THR A 1 69 ? 0.365 3.715 -3.298 1.00 95.62 69 THR A O 1
ATOM 536 N N . LEU A 1 70 ? -0.731 2.196 -2.058 1.00 94.31 70 LEU A N 1
ATOM 537 C CA . LEU A 1 70 ? -0.179 1.014 -2.720 1.00 94.31 70 LEU A CA 1
ATOM 538 C C . LEU A 1 70 ? -0.438 1.056 -4.232 1.00 94.31 70 LEU A C 1
ATOM 540 O O . LEU A 1 70 ? 0.496 0.889 -5.008 1.00 94.31 70 LEU A O 1
ATOM 544 N N . GLY A 1 71 ? -1.674 1.356 -4.643 1.00 90.88 71 GLY A N 1
ATOM 545 C CA . GLY A 1 71 ? -2.041 1.431 -6.056 1.00 90.88 71 GLY A CA 1
ATOM 546 C C . GLY A 1 71 ? -1.372 2.587 -6.802 1.00 90.88 71 GLY A C 1
ATOM 547 O O . GLY A 1 71 ? -0.788 2.376 -7.858 1.00 90.88 71 GLY A O 1
ATOM 548 N N . ALA A 1 72 ? -1.431 3.812 -6.271 1.00 93.69 72 ALA A N 1
ATOM 549 C CA . ALA A 1 72 ? -0.877 4.978 -6.962 1.00 93.69 72 ALA A CA 1
ATOM 550 C C . ALA A 1 72 ? 0.656 4.946 -7.016 1.00 93.69 72 ALA A C 1
ATOM 552 O O . ALA A 1 72 ? 1.244 5.168 -8.071 1.00 93.69 72 ALA A O 1
ATOM 553 N N . VAL A 1 73 ? 1.294 4.653 -5.883 1.00 95.75 73 VAL A N 1
ATOM 554 C CA . VAL A 1 73 ? 2.753 4.671 -5.757 1.00 95.75 73 VAL A CA 1
ATOM 555 C C . VAL A 1 73 ? 3.377 3.432 -6.399 1.00 95.75 73 VAL A C 1
ATOM 557 O O . VAL A 1 73 ? 4.412 3.543 -7.048 1.00 95.75 73 VAL A O 1
ATOM 560 N N . GLY A 1 74 ? 2.747 2.259 -6.270 1.00 94.62 74 GLY A N 1
ATOM 561 C CA . GLY A 1 74 ? 3.200 1.044 -6.951 1.00 94.62 74 GLY A CA 1
ATOM 562 C C . GLY A 1 74 ? 3.155 1.188 -8.470 1.00 94.62 74 GLY A C 1
ATOM 563 O O . GLY A 1 74 ? 4.139 0.871 -9.140 1.00 94.62 74 GLY A O 1
ATOM 564 N N . LYS A 1 75 ? 2.066 1.765 -8.996 1.00 90.50 75 LYS A N 1
ATOM 565 C CA . LYS A 1 75 ? 1.945 2.071 -10.420 1.00 90.50 75 LYS A CA 1
ATOM 566 C C . LYS A 1 75 ? 3.057 3.009 -10.887 1.00 90.50 75 LYS A C 1
ATOM 568 O O . LYS A 1 75 ? 3.785 2.632 -11.796 1.00 90.50 75 LYS A O 1
ATOM 573 N N . ASP A 1 76 ? 3.222 4.171 -10.251 1.00 94.06 76 ASP A N 1
ATOM 574 C CA . ASP A 1 76 ? 4.273 5.152 -10.587 1.00 94.06 76 ASP A CA 1
ATOM 575 C C . ASP A 1 76 ? 5.676 4.522 -10.558 1.00 94.06 76 ASP A C 1
ATOM 577 O O . ASP A 1 76 ? 6.455 4.641 -11.505 1.00 94.06 76 ASP A O 1
ATOM 581 N N . PHE A 1 77 ? 5.975 3.744 -9.516 1.00 94.56 77 PHE A N 1
ATOM 582 C CA . PHE A 1 77 ? 7.246 3.037 -9.403 1.00 94.56 77 PHE A CA 1
ATOM 583 C C . PHE A 1 77 ? 7.490 2.076 -10.578 1.00 94.56 77 PHE A C 1
ATOM 585 O O . PHE A 1 77 ? 8.614 2.023 -11.090 1.00 94.56 77 PHE A O 1
ATOM 592 N N . SER A 1 78 ? 6.455 1.354 -11.018 1.00 93.12 78 SER A N 1
ATOM 593 C CA . SER A 1 78 ? 6.527 0.351 -12.089 1.00 93.12 78 SER A CA 1
ATOM 594 C C . SER A 1 78 ? 6.669 0.921 -13.506 1.00 93.12 78 SER A C 1
ATOM 596 O O . SER A 1 78 ? 7.013 0.178 -14.421 1.00 93.12 78 SER A O 1
ATOM 598 N N . GLU A 1 79 ? 6.432 2.223 -13.720 1.00 90.06 79 GLU A N 1
ATOM 599 C CA . GLU A 1 79 ? 6.460 2.833 -15.064 1.00 90.06 79 GLU A CA 1
ATOM 600 C C . GLU A 1 79 ? 7.851 2.819 -15.718 1.00 90.06 79 GLU A C 1
ATOM 602 O O . GLU A 1 79 ? 7.975 2.980 -16.931 1.00 90.06 79 GLU A O 1
ATOM 607 N N . SER A 1 80 ? 8.907 2.617 -14.931 1.00 87.75 80 SER A N 1
ATOM 608 C CA . SER A 1 80 ? 10.278 2.440 -15.416 1.00 87.75 80 SER A CA 1
ATOM 609 C C . SER A 1 80 ? 10.759 1.016 -15.166 1.00 87.75 80 SER A C 1
ATOM 611 O O . SER A 1 80 ? 10.391 0.413 -14.163 1.00 87.75 80 SER A O 1
ATOM 613 N N . SER A 1 81 ? 11.647 0.501 -16.021 1.00 89.00 81 SER A N 1
ATOM 614 C CA . SER A 1 81 ? 12.299 -0.792 -15.785 1.00 89.00 81 SER A CA 1
ATOM 615 C C . SER A 1 81 ? 13.022 -0.809 -14.436 1.00 89.00 81 SER A C 1
ATOM 617 O O . SER A 1 81 ? 13.811 0.093 -14.149 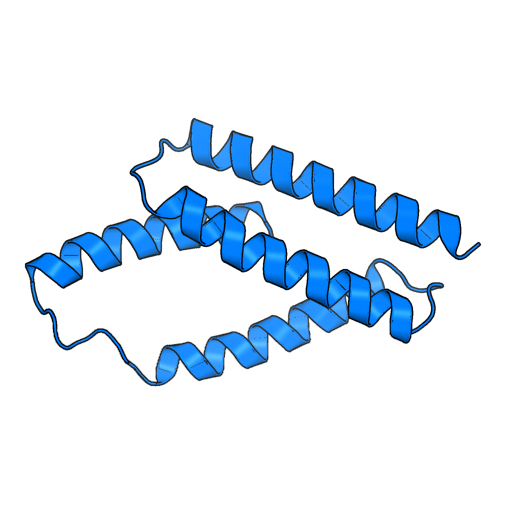1.00 89.00 81 SER A O 1
ATOM 619 N N . ARG A 1 82 ? 12.777 -1.852 -13.637 1.00 93.25 82 ARG A N 1
ATOM 620 C CA . ARG A 1 82 ? 13.375 -2.059 -12.311 1.00 93.25 82 ARG A CA 1
ATOM 621 C C . ARG A 1 82 ? 14.143 -3.369 -12.249 1.00 93.25 82 ARG A C 1
ATOM 623 O O . ARG A 1 82 ? 13.757 -4.342 -12.898 1.00 93.25 82 ARG A O 1
ATOM 630 N N . THR A 1 83 ? 15.197 -3.417 -11.442 1.00 95.38 83 THR A N 1
ATOM 631 C CA . THR A 1 83 ? 15.837 -4.689 -11.085 1.00 95.38 83 THR A CA 1
ATOM 632 C C . THR A 1 83 ? 15.070 -5.396 -9.968 1.00 95.38 83 THR A C 1
ATOM 634 O O . THR A 1 83 ? 14.273 -4.792 -9.246 1.00 95.38 83 THR A O 1
ATOM 637 N N . ALA A 1 84 ? 15.330 -6.691 -9.788 1.00 94.69 84 ALA A N 1
ATOM 638 C CA . ALA A 1 84 ? 14.736 -7.458 -8.696 1.00 94.69 84 ALA A CA 1
ATOM 639 C C . ALA A 1 84 ? 15.118 -6.887 -7.317 1.00 94.69 84 ALA A C 1
ATOM 641 O O . ALA A 1 84 ? 14.301 -6.864 -6.398 1.00 94.69 84 ALA A O 1
ATOM 642 N N . GLU A 1 85 ? 16.348 -6.395 -7.165 1.00 97.19 85 GLU A N 1
ATOM 643 C CA . GLU A 1 85 ? 16.827 -5.764 -5.935 1.00 97.19 85 GLU A CA 1
ATOM 644 C C . GLU A 1 85 ? 16.072 -4.464 -5.641 1.00 97.19 85 GLU A C 1
ATOM 646 O O . GLU A 1 85 ? 15.668 -4.245 -4.499 1.00 97.19 85 GLU A O 1
ATOM 651 N N . GLU A 1 86 ? 15.832 -3.633 -6.660 1.00 97.50 86 GLU A N 1
ATOM 652 C CA . GLU A 1 86 ? 15.053 -2.397 -6.525 1.00 97.50 86 GLU A CA 1
ATOM 653 C C . GLU A 1 86 ? 13.601 -2.687 -6.139 1.00 97.50 86 GLU A C 1
ATOM 655 O O . GLU A 1 86 ? 13.080 -2.062 -5.217 1.00 97.50 86 GLU A O 1
ATOM 660 N N . ILE A 1 87 ? 12.970 -3.668 -6.793 1.00 96.56 87 ILE A N 1
ATOM 661 C CA . ILE A 1 87 ? 11.607 -4.120 -6.478 1.00 96.56 87 ILE A CA 1
ATOM 662 C C . ILE A 1 87 ? 11.518 -4.560 -5.015 1.00 96.56 87 ILE A C 1
ATOM 664 O O . ILE A 1 87 ? 10.641 -4.105 -4.280 1.00 96.56 87 ILE A O 1
ATOM 668 N N . ASN A 1 88 ? 12.451 -5.405 -4.570 1.00 96.75 88 ASN A N 1
ATOM 669 C CA . ASN A 1 88 ? 12.461 -5.926 -3.205 1.00 96.75 88 ASN A CA 1
ATOM 670 C C . ASN A 1 88 ? 12.686 -4.823 -2.168 1.00 96.75 88 ASN A C 1
ATOM 672 O O . ASN A 1 88 ? 11.960 -4.758 -1.175 1.00 96.75 88 ASN A O 1
ATOM 676 N N . ALA A 1 89 ? 13.663 -3.942 -2.397 1.00 98.00 89 ALA A N 1
ATOM 677 C CA . ALA A 1 89 ? 13.958 -2.840 -1.489 1.00 98.00 89 ALA A CA 1
ATOM 678 C C . ALA A 1 89 ? 12.768 -1.876 -1.372 1.00 98.00 89 ALA A C 1
ATOM 680 O O . ALA A 1 89 ? 12.393 -1.480 -0.267 1.00 98.00 89 ALA A O 1
ATOM 681 N N . TYR A 1 90 ? 12.139 -1.541 -2.500 1.00 97.75 90 TYR A N 1
ATOM 682 C CA . TYR A 1 90 ? 10.996 -0.638 -2.537 1.00 97.75 90 TYR A CA 1
ATOM 683 C C . TYR A 1 90 ? 9.765 -1.237 -1.856 1.00 97.75 90 TYR A C 1
ATOM 685 O O . TYR A 1 90 ? 9.144 -0.600 -1.002 1.00 97.75 90 TYR A O 1
ATOM 693 N N . ALA A 1 91 ? 9.443 -2.490 -2.180 1.00 97.25 91 ALA A N 1
ATOM 694 C CA . ALA A 1 91 ? 8.330 -3.195 -1.566 1.00 97.25 91 ALA A CA 1
ATOM 695 C C . ALA A 1 91 ? 8.519 -3.365 -0.055 1.00 97.25 91 ALA A C 1
ATOM 697 O O . ALA A 1 91 ? 7.551 -3.232 0.695 1.00 97.25 91 ALA A O 1
ATOM 698 N N . GLN A 1 92 ? 9.748 -3.629 0.401 1.00 97.94 92 GLN A N 1
ATOM 699 C CA . GLN A 1 92 ? 10.052 -3.714 1.826 1.00 97.94 92 GLN A CA 1
ATOM 700 C C . GLN A 1 92 ? 9.851 -2.365 2.519 1.00 97.94 92 GLN A C 1
ATOM 702 O O . GLN A 1 92 ? 9.143 -2.303 3.518 1.00 97.94 92 GLN A O 1
ATOM 707 N N . ALA A 1 93 ? 10.389 -1.278 1.961 1.00 98.31 93 ALA A N 1
ATOM 708 C CA . ALA A 1 93 ? 10.232 0.057 2.537 1.00 98.31 93 ALA A CA 1
ATOM 709 C C . ALA A 1 93 ? 8.755 0.484 2.625 1.00 98.31 93 ALA A C 1
ATOM 711 O O . ALA A 1 93 ? 8.314 1.040 3.633 1.00 98.31 93 ALA A O 1
ATOM 712 N N . MET A 1 94 ? 7.963 0.188 1.591 1.00 97.94 94 MET A N 1
ATOM 713 C CA . MET A 1 94 ? 6.527 0.462 1.596 1.00 97.94 94 MET A CA 1
ATOM 714 C C . MET A 1 94 ? 5.780 -0.408 2.620 1.00 97.94 94 MET A C 1
ATOM 716 O O . MET A 1 94 ? 4.888 0.088 3.309 1.00 97.94 94 MET A O 1
ATOM 720 N N . ALA A 1 95 ? 6.158 -1.682 2.764 1.00 96.75 95 ALA A N 1
ATOM 721 C CA . ALA A 1 95 ? 5.603 -2.553 3.795 1.00 96.75 95 ALA A CA 1
ATOM 722 C C . ALA A 1 95 ? 5.917 -2.027 5.202 1.00 96.75 95 ALA A C 1
ATOM 724 O O . ALA A 1 95 ? 5.007 -1.940 6.022 1.00 96.75 95 ALA A O 1
ATOM 725 N N . ASP A 1 96 ? 7.155 -1.604 5.461 1.00 98.00 96 ASP A N 1
ATOM 726 C CA . ASP A 1 96 ? 7.563 -1.031 6.747 1.00 98.00 96 ASP A CA 1
ATOM 727 C C . ASP A 1 96 ? 6.752 0.232 7.077 1.00 98.00 96 ASP A C 1
ATOM 729 O O . ASP A 1 96 ? 6.270 0.386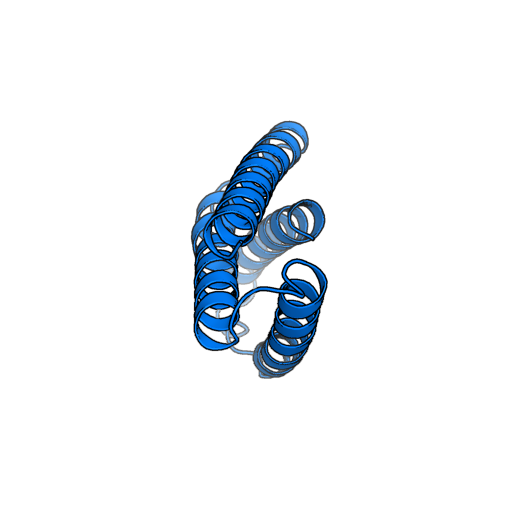 8.201 1.00 98.00 96 ASP A O 1
ATOM 733 N N . MET A 1 97 ? 6.520 1.102 6.086 1.00 97.94 97 MET A N 1
ATOM 734 C CA . MET A 1 97 ? 5.671 2.289 6.228 1.00 97.94 97 MET A CA 1
ATOM 735 C C . MET A 1 97 ? 4.230 1.926 6.618 1.00 97.94 97 MET A C 1
ATOM 737 O O . MET A 1 97 ? 3.669 2.530 7.536 1.00 97.94 97 MET A O 1
ATOM 741 N N . PHE A 1 98 ? 3.623 0.938 5.953 1.00 96.62 98 PHE A N 1
ATOM 742 C CA . PHE A 1 98 ? 2.262 0.500 6.276 1.00 96.62 98 PHE A CA 1
ATOM 743 C C . PHE A 1 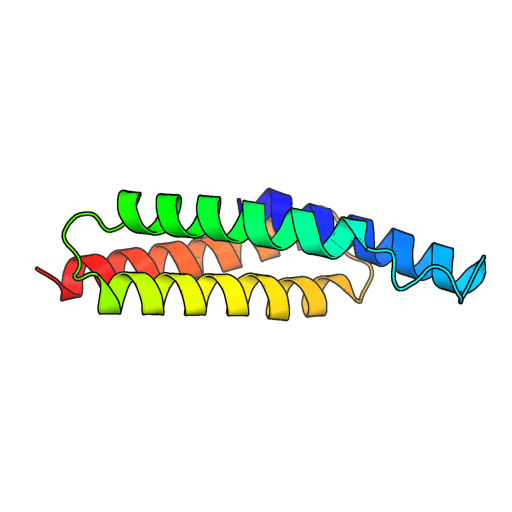98 ? 2.180 -0.189 7.638 1.00 96.62 98 PHE A C 1
ATOM 745 O O . PHE A 1 98 ? 1.263 0.099 8.404 1.00 96.62 98 PHE A O 1
ATOM 752 N N . CYS A 1 99 ? 3.152 -1.037 7.975 1.00 96.12 99 CYS A N 1
ATOM 753 C CA . CYS A 1 99 ? 3.246 -1.668 9.289 1.00 96.12 99 CYS A CA 1
ATOM 754 C C . CYS A 1 99 ? 3.339 -0.616 10.402 1.00 96.12 99 CYS A C 1
ATOM 756 O O . CYS A 1 99 ? 2.602 -0.693 11.383 1.00 96.12 99 CYS A O 1
ATOM 758 N N . ALA A 1 100 ? 4.185 0.404 10.230 1.00 97.62 100 ALA A N 1
ATOM 759 C CA . ALA A 1 100 ? 4.304 1.500 11.187 1.00 97.62 100 ALA A CA 1
ATOM 760 C C . ALA A 1 100 ? 2.990 2.286 11.325 1.00 97.62 100 ALA A C 1
ATOM 762 O O . ALA A 1 100 ? 2.560 2.588 12.439 1.00 97.62 100 ALA A O 1
ATOM 763 N N . TYR A 1 101 ? 2.320 2.583 10.209 1.00 96.81 101 TYR A N 1
ATOM 764 C CA . TYR A 1 101 ? 1.030 3.272 10.223 1.00 96.81 101 TYR A CA 1
ATOM 765 C C . TYR A 1 101 ? -0.058 2.474 10.960 1.00 96.81 101 TYR A C 1
ATOM 767 O O . TYR A 1 101 ? -0.789 3.044 11.777 1.00 96.81 101 TYR A O 1
ATOM 775 N N . LEU A 1 102 ? -0.152 1.163 10.717 1.00 95.25 102 LEU A N 1
ATOM 776 C CA . LEU A 1 102 ? -1.110 0.287 11.394 1.00 95.25 102 LEU A CA 1
ATOM 777 C C . LEU A 1 102 ? -0.829 0.208 12.901 1.00 95.25 102 LEU A C 1
ATOM 779 O O . LEU A 1 102 ? -1.746 0.424 13.690 1.00 95.25 102 LEU A O 1
ATOM 783 N N . ALA A 1 103 ? 0.433 0.029 13.300 1.00 95.00 103 ALA A N 1
ATOM 784 C CA . ALA A 1 103 ? 0.826 -0.015 14.711 1.00 95.00 103 ALA A CA 1
ATOM 785 C C . ALA A 1 103 ? 0.489 1.291 15.458 1.00 95.00 103 ALA A C 1
ATOM 787 O O . ALA A 1 103 ? -0.044 1.276 16.566 1.00 95.00 103 ALA A O 1
ATOM 788 N N . VAL A 1 104 ? 0.736 2.453 14.842 1.00 95.38 104 VAL A N 1
ATOM 789 C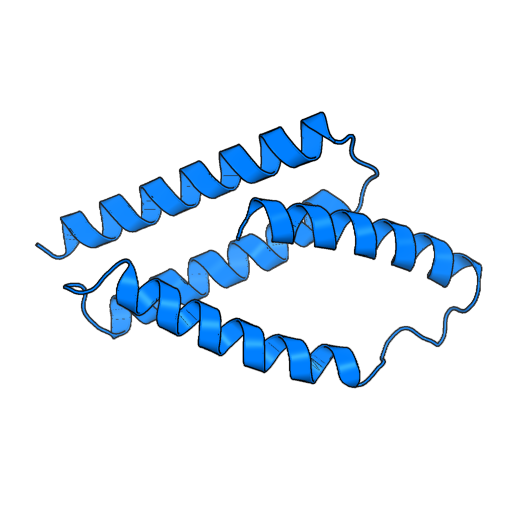 CA . VAL A 1 104 ? 0.345 3.750 15.428 1.00 95.38 104 VAL A CA 1
ATOM 790 C C . VAL A 1 104 ? -1.179 3.886 15.510 1.00 95.38 104 VAL A C 1
ATOM 792 O O . VAL A 1 104 ? -1.708 4.440 16.479 1.00 95.38 104 VAL A O 1
ATOM 795 N N . THR A 1 105 ? -1.896 3.388 14.502 1.00 93.69 105 THR A N 1
ATOM 796 C CA . THR A 1 105 ? -3.362 3.446 14.432 1.00 93.69 105 THR A CA 1
ATOM 797 C C . THR A 1 105 ? -4.016 2.639 15.550 1.00 93.69 105 THR A C 1
ATOM 799 O O . THR A 1 105 ? -4.965 3.148 16.160 1.00 93.69 105 THR A O 1
ATOM 802 N N . GLU A 1 106 ? -3.486 1.443 15.818 1.00 91.38 106 GLU A N 1
ATOM 803 C CA . GLU A 1 106 ? -3.863 0.551 16.918 1.00 91.38 106 GLU A CA 1
ATOM 804 C C . GLU A 1 106 ? -3.588 1.206 18.277 1.00 91.38 106 GLU A C 1
ATOM 806 O O . GLU A 1 106 ? -4.513 1.409 19.063 1.00 91.38 106 GLU A O 1
ATOM 811 N N . ASN A 1 107 ? -2.358 1.676 18.507 1.00 87.50 107 ASN A N 1
ATOM 812 C CA . ASN A 1 107 ? -1.971 2.306 19.773 1.00 87.50 107 ASN A CA 1
ATOM 813 C C . ASN A 1 107 ? -2.753 3.587 20.089 1.00 87.50 107 ASN A C 1
ATOM 815 O O . ASN A 1 107 ? -2.907 3.938 21.251 1.00 87.50 107 ASN A O 1
ATOM 819 N N . SER A 1 108 ? -3.227 4.303 19.067 1.00 79.44 108 SER A N 1
ATOM 820 C CA . SER A 1 108 ? -4.027 5.523 19.241 1.00 79.44 108 SER A CA 1
ATOM 821 C C . SER A 1 108 ? -5.530 5.244 19.400 1.00 79.44 108 SER A C 1
ATOM 823 O O . SER A 1 108 ? -6.331 6.176 19.314 1.00 79.44 108 SER A O 1
ATOM 825 N N . ALA A 1 109 ? -5.942 3.976 19.462 1.00 67.44 109 ALA A N 1
ATOM 826 C CA . ALA A 1 109 ? -7.319 3.558 19.731 1.00 67.44 109 ALA A CA 1
ATOM 827 C C . ALA A 1 109 ? -7.496 2.938 21.131 1.00 67.44 109 ALA A C 1
ATOM 829 O O . ALA A 1 109 ? -8.638 2.827 21.576 1.00 67.44 109 ALA A O 1
ATOM 830 N N . ALA A 1 110 ? -6.390 2.567 21.788 1.00 54.62 110 ALA A N 1
ATOM 831 C CA . ALA A 1 110 ? -6.316 2.205 23.204 1.00 54.62 110 ALA A CA 1
ATOM 832 C C . ALA A 1 110 ? -6.300 3.456 24.100 1.00 54.62 110 ALA A C 1
ATOM 834 O O . ALA A 1 110 ? -6.861 3.376 25.216 1.00 54.62 110 ALA A O 1
#

Mean predicted aligned error: 6.43 Å

Foldseek 3Di:
DLLVLLVVLLVVLVVVVVCVVPPVPPPDDPVVVVVVVVVLVVLLVVLCVLQVLADPVLSVVLSVVLVCCSVVVSNVVNNDNDDPVRSVVVSVVSVVVSVVVSVVRNVVSD

Sequence (110 aa):
MVQVFIQSECEEALMRTALDDAAPLYRDAPEALEIKAGAEKIFDDFIREALPDVGSEKRKLAGELISKTLGAVGKDFSESSRTAEEINAYAQAMADMFCAYLAVTENSAA

pLDDT: mean 85.14, std 14.13, range [53.41, 98.31]